Protein AF-A0A8J6TL35-F1 (afdb_monomer_lite)

Foldseek 3Di:
DDPVVVVVVVVCVPDDNPPPFAQDDDPVQCPVVVVVCVVCPVNDPAAEDEGQHDDWDDDDPPRYIYDYPVVPPD

Sequence (74 aa):
MSENIQKYRFLMERMPDPSRKRMVIAPKDITALKEVARGLGDRWRGGLVIYSGDAIKPLADPEIWAVPSRRLFA

Structure (mmCIF, N/CA/C/O backbone):
data_AF-A0A8J6TL35-F1
#
_entry.id   AF-A0A8J6TL35-F1
#
loop_
_atom_site.group_PDB
_atom_site.id
_atom_site.type_symbol
_atom_site.label_atom_id
_atom_site.label_alt_id
_atom_site.label_comp_id
_atom_site.label_asym_id
_atom_site.label_entity_id
_atom_site.label_seq_id
_atom_site.pdbx_PDB_ins_code
_atom_site.Cartn_x
_atom_site.Cartn_y
_atom_site.Cartn_z
_atom_site.occupancy
_atom_site.B_iso_or_equiv
_atom_site.auth_seq_id
_atom_site.auth_comp_id
_atom_site.auth_asym_id
_atom_site.auth_atom_id
_atom_site.pdbx_PDB_model_num
ATOM 1 N N . MET A 1 1 ? 18.519 30.867 -31.444 1.00 58.38 1 MET A N 1
ATOM 2 C CA . MET A 1 1 ? 18.043 29.777 -30.560 1.00 58.38 1 MET A CA 1
ATOM 3 C C . MET A 1 1 ? 16.849 30.319 -29.780 1.00 58.38 1 MET A C 1
ATOM 5 O O . MET A 1 1 ? 17.010 31.361 -29.167 1.00 58.38 1 MET A O 1
ATOM 9 N N . SER A 1 2 ? 15.656 29.723 -29.889 1.00 75.12 2 SER A N 1
ATOM 10 C CA . SER A 1 2 ? 14.420 30.297 -29.315 1.00 75.12 2 SER A CA 1
ATOM 11 C C . SER A 1 2 ? 14.421 30.246 -27.780 1.00 75.12 2 SER A C 1
ATOM 13 O O . SER A 1 2 ? 14.761 29.215 -27.199 1.00 75.12 2 SER A O 1
ATOM 15 N N . GLU A 1 3 ? 14.009 31.340 -27.136 1.00 78.00 3 GLU A N 1
ATOM 16 C CA . GLU A 1 3 ? 13.884 31.507 -25.677 1.00 78.00 3 GLU A CA 1
ATOM 17 C C . GLU A 1 3 ? 13.039 30.397 -25.021 1.00 78.00 3 GLU A C 1
ATOM 19 O O . GLU A 1 3 ? 13.358 29.903 -23.937 1.00 78.00 3 GLU A O 1
ATOM 24 N N . ASN A 1 4 ? 12.033 29.897 -25.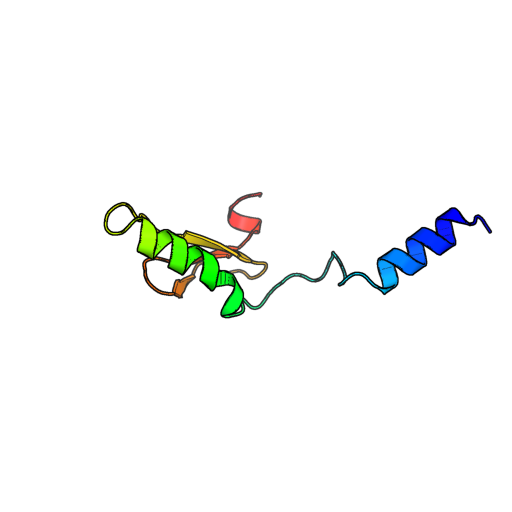745 1.00 78.44 4 ASN A N 1
ATOM 25 C CA . ASN A 1 4 ? 11.188 28.790 -25.305 1.00 78.44 4 ASN A CA 1
ATOM 26 C C . ASN A 1 4 ? 11.994 27.503 -25.073 1.00 78.44 4 ASN A C 1
ATOM 28 O O . ASN A 1 4 ? 11.777 26.818 -24.079 1.00 78.44 4 ASN A O 1
ATOM 32 N N . ILE A 1 5 ? 12.974 27.194 -25.929 1.00 78.50 5 ILE A N 1
ATOM 33 C CA . ILE A 1 5 ? 13.789 25.970 -25.813 1.00 78.50 5 ILE A CA 1
ATOM 34 C C . ILE A 1 5 ? 14.660 26.011 -24.551 1.00 78.50 5 ILE A C 1
ATOM 36 O O . ILE A 1 5 ? 14.812 24.996 -23.871 1.00 78.50 5 ILE A O 1
ATOM 40 N N . GLN A 1 6 ? 15.197 27.185 -24.208 1.00 80.56 6 GLN A N 1
ATOM 41 C CA . GLN A 1 6 ? 15.993 27.367 -22.990 1.00 80.56 6 GLN A CA 1
ATOM 42 C C . GLN A 1 6 ? 15.127 27.230 -21.735 1.00 80.56 6 GLN A C 1
ATOM 44 O O . GLN A 1 6 ? 15.520 26.559 -20.782 1.00 80.56 6 GLN A O 1
ATOM 49 N N . LYS A 1 7 ? 13.907 27.781 -21.767 1.00 77.12 7 LYS A N 1
ATOM 50 C CA . LYS A 1 7 ? 12.932 27.646 -20.680 1.00 77.12 7 LYS A CA 1
ATOM 51 C C . LYS A 1 7 ? 12.522 26.187 -20.455 1.00 77.12 7 LYS A C 1
ATOM 53 O O . LYS A 1 7 ? 12.491 25.742 -19.312 1.00 77.12 7 LYS A O 1
ATOM 58 N N . TYR A 1 8 ? 12.283 25.423 -21.524 1.00 79.56 8 TYR A N 1
ATOM 59 C CA . TYR A 1 8 ? 11.995 23.986 -21.424 1.00 79.56 8 TYR A CA 1
ATOM 60 C C . TYR A 1 8 ? 13.173 23.187 -20.854 1.00 79.56 8 TYR A C 1
ATOM 62 O O . TYR A 1 8 ? 12.969 22.350 -19.979 1.00 79.56 8 TYR A O 1
ATOM 70 N N . ARG A 1 9 ? 14.406 23.459 -21.298 1.00 78.69 9 ARG A N 1
ATOM 71 C CA . ARG A 1 9 ? 15.609 22.780 -20.789 1.00 78.69 9 ARG A CA 1
ATOM 72 C C . ARG A 1 9 ? 15.825 23.041 -19.299 1.00 78.69 9 ARG A C 1
ATOM 74 O O . ARG A 1 9 ? 16.001 22.097 -18.539 1.00 78.69 9 ARG A O 1
ATOM 81 N N . PHE A 1 10 ? 15.721 24.301 -18.887 1.00 82.06 10 PHE A N 1
ATOM 82 C CA . PHE A 1 10 ? 15.846 24.710 -17.489 1.00 82.06 10 PHE A CA 1
ATOM 83 C C . PHE A 1 10 ? 14.781 24.070 -16.586 1.00 82.06 10 PHE A C 1
ATOM 85 O O . PHE A 1 10 ? 15.075 23.681 -15.457 1.00 82.06 10 PHE A O 1
ATOM 92 N N . LEU A 1 11 ? 13.542 23.947 -17.077 1.00 76.44 11 LEU A N 1
ATOM 93 C CA . LEU A 1 11 ? 12.474 23.249 -16.360 1.00 76.44 11 LEU A CA 1
ATOM 94 C C . LEU A 1 11 ? 12.792 21.755 -16.211 1.00 76.44 11 LEU A C 1
ATOM 96 O O . LEU A 1 11 ? 12.702 21.232 -15.104 1.00 76.44 11 LEU A O 1
ATOM 100 N N . MET A 1 12 ? 13.224 21.087 -17.283 1.00 75.19 12 MET A N 1
ATOM 101 C CA . MET A 1 12 ? 13.534 19.653 -17.251 1.00 75.19 12 MET A CA 1
ATOM 102 C C . MET A 1 12 ? 14.759 19.313 -16.390 1.00 75.19 12 MET A C 1
ATOM 104 O O . MET A 1 12 ? 14.746 18.290 -15.718 1.00 75.19 12 MET A O 1
ATOM 108 N N . GLU A 1 13 ? 15.784 20.170 -16.345 1.00 79.19 13 GLU A N 1
ATOM 109 C CA . GLU A 1 13 ? 16.969 19.977 -15.488 1.00 79.19 13 GLU A CA 1
ATOM 110 C C . GLU A 1 13 ? 16.649 20.032 -13.986 1.00 79.19 13 GLU A C 1
ATOM 112 O O . GLU A 1 13 ? 17.334 19.406 -13.178 1.00 79.19 13 GLU A O 1
ATOM 117 N N . ARG A 1 14 ? 15.615 20.788 -13.596 1.00 79.12 14 ARG A N 1
ATOM 118 C CA . ARG A 1 14 ? 15.202 20.947 -12.190 1.00 79.12 14 ARG A CA 1
ATOM 119 C C . ARG A 1 14 ? 14.119 19.960 -11.768 1.00 79.12 14 ARG A C 1
ATOM 121 O O . ARG A 1 14 ? 13.871 19.812 -10.571 1.00 79.12 14 ARG A O 1
ATOM 128 N N . MET A 1 15 ? 13.454 19.312 -12.721 1.00 69.44 15 MET A N 1
ATOM 129 C CA . MET A 1 15 ? 12.461 18.291 -12.423 1.00 69.44 15 MET A CA 1
ATOM 130 C C . MET A 1 15 ? 13.155 16.951 -12.158 1.00 69.44 15 MET A C 1
ATOM 132 O O . MET A 1 15 ? 14.114 16.602 -12.845 1.00 69.44 15 MET A O 1
ATOM 136 N N . PRO A 1 16 ? 12.689 16.165 -11.172 1.00 63.53 16 PRO A N 1
ATOM 137 C CA . PRO A 1 16 ? 13.081 14.768 -11.112 1.00 63.53 16 PRO A CA 1
ATOM 138 C C . PRO A 1 16 ? 12.715 14.113 -12.447 1.00 63.53 16 PRO A C 1
ATOM 140 O O . PRO A 1 16 ? 11.600 14.300 -12.931 1.00 63.53 16 PRO A O 1
ATOM 143 N N . ASP A 1 17 ? 13.671 13.387 -13.030 1.00 64.94 17 ASP A N 1
ATOM 144 C CA . ASP A 1 17 ? 13.522 12.724 -14.326 1.00 64.94 17 ASP A CA 1
ATOM 145 C C . ASP A 1 17 ? 12.154 12.013 -14.413 1.00 64.94 17 ASP A C 1
ATOM 147 O O . ASP A 1 17 ? 11.897 11.095 -13.626 1.00 64.94 17 ASP A O 1
ATOM 151 N N . PRO A 1 18 ? 11.258 12.428 -15.330 1.00 56.59 18 PRO A N 1
ATOM 152 C CA . PRO A 1 18 ? 9.918 11.857 -15.442 1.00 56.59 18 PRO A CA 1
ATOM 153 C C . PRO A 1 18 ? 9.948 10.382 -15.866 1.00 56.59 18 PRO A C 1
ATOM 155 O O . PRO A 1 18 ? 8.966 9.667 -15.676 1.00 56.59 18 PRO A O 1
ATOM 158 N N . SER A 1 19 ? 11.075 9.901 -16.403 1.00 57.66 19 SER A N 1
ATOM 159 C CA . SER A 1 19 ? 11.304 8.492 -16.720 1.00 57.66 19 SER A CA 1
ATOM 160 C C . SER A 1 19 ? 11.798 7.673 -15.523 1.00 57.66 19 SER A C 1
ATOM 162 O O . SER A 1 19 ? 11.884 6.443 -15.615 1.00 57.66 19 SER A O 1
ATOM 164 N N . ARG A 1 20 ? 12.083 8.316 -14.378 1.00 62.19 20 ARG A N 1
ATOM 165 C CA . ARG A 1 20 ? 12.602 7.657 -13.177 1.00 62.19 20 ARG A CA 1
ATOM 166 C C .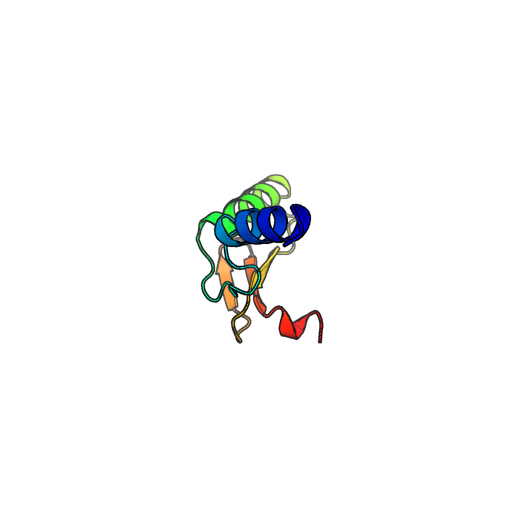 ARG A 1 20 ? 11.534 6.782 -12.537 1.00 62.19 20 ARG A C 1
ATOM 168 O O . ARG A 1 20 ? 10.821 7.157 -11.608 1.00 62.19 20 ARG A O 1
ATOM 175 N N . LYS A 1 21 ? 11.478 5.554 -13.036 1.00 64.12 21 LYS A N 1
ATOM 176 C CA . LYS A 1 21 ? 10.670 4.456 -12.522 1.00 64.12 21 LYS A CA 1
ATOM 177 C C . LYS A 1 21 ? 10.977 4.236 -11.046 1.00 64.12 21 LYS A C 1
ATOM 179 O O . LYS A 1 21 ? 12.107 3.926 -10.659 1.00 64.12 21 LYS A O 1
ATOM 184 N N . ARG A 1 22 ? 9.957 4.383 -10.200 1.00 65.50 22 ARG A N 1
ATOM 185 C CA . ARG A 1 22 ? 10.063 4.084 -8.771 1.00 65.50 22 ARG A CA 1
ATOM 186 C C . ARG A 1 22 ? 10.021 2.569 -8.590 1.00 65.50 22 ARG A C 1
ATOM 188 O O . ARG A 1 22 ? 8.956 1.959 -8.513 1.00 65.50 22 ARG A O 1
ATOM 195 N N . MET A 1 23 ? 11.203 1.955 -8.596 1.00 72.31 23 MET A N 1
ATOM 196 C CA . MET A 1 23 ? 11.363 0.512 -8.370 1.00 72.31 23 MET A CA 1
ATOM 197 C C . MET A 1 23 ? 11.187 0.132 -6.897 1.00 72.31 23 MET A C 1
ATOM 199 O O . MET A 1 23 ? 10.740 -0.970 -6.592 1.00 72.31 23 MET A O 1
ATOM 203 N N . VAL A 1 24 ? 11.514 1.053 -5.988 1.00 78.88 24 VAL A N 1
ATOM 204 C CA . VAL A 1 24 ? 11.451 0.846 -4.540 1.00 78.88 24 VAL A CA 1
ATOM 205 C C . VAL A 1 24 ? 10.368 1.741 -3.958 1.00 78.88 24 VAL A C 1
ATOM 207 O O . VAL A 1 24 ? 10.350 2.946 -4.211 1.00 78.88 24 VAL A O 1
ATOM 210 N N . ILE A 1 25 ? 9.474 1.136 -3.183 1.00 83.38 25 ILE A N 1
ATOM 211 C CA . ILE A 1 25 ? 8.418 1.835 -2.456 1.00 83.38 25 ILE A CA 1
ATOM 212 C C . ILE A 1 25 ? 9.000 2.310 -1.127 1.00 83.38 25 ILE A C 1
ATOM 214 O O . ILE A 1 25 ? 9.581 1.516 -0.386 1.00 83.38 25 ILE A O 1
ATOM 218 N N . ALA A 1 26 ? 8.874 3.602 -0.835 1.00 86.56 26 ALA A N 1
ATOM 219 C CA . ALA A 1 26 ? 9.342 4.176 0.418 1.00 86.56 26 ALA A CA 1
ATOM 220 C C . ALA A 1 26 ? 8.235 4.121 1.486 1.00 86.56 26 ALA A C 1
ATOM 222 O O . ALA A 1 26 ? 7.056 4.206 1.146 1.00 86.56 26 ALA A O 1
ATOM 223 N N . PRO A 1 27 ? 8.575 4.097 2.789 1.00 83.94 27 PRO A N 1
ATOM 224 C CA . PRO A 1 27 ? 7.575 4.114 3.863 1.00 83.94 27 PRO A CA 1
ATOM 225 C C . PRO A 1 27 ? 6.587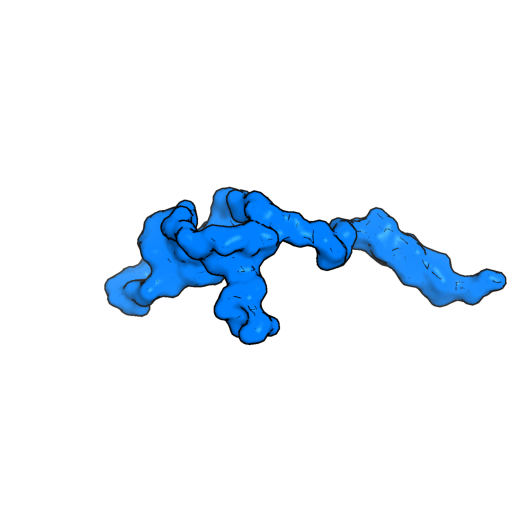 5.290 3.793 1.00 83.94 27 PRO A C 1
ATOM 227 O O . PRO A 1 27 ? 5.441 5.164 4.202 1.00 83.94 27 PRO A O 1
ATOM 230 N N . LYS A 1 28 ? 6.999 6.433 3.232 1.00 88.44 28 LYS A N 1
ATOM 231 C CA . LYS A 1 28 ? 6.115 7.593 3.043 1.00 88.44 28 LYS A CA 1
ATOM 232 C C . LYS A 1 28 ? 5.013 7.378 2.001 1.00 88.44 28 LYS A C 1
ATOM 234 O O . LYS A 1 28 ? 4.010 8.079 2.035 1.00 88.44 28 LYS A O 1
ATOM 239 N N . ASP A 1 29 ? 5.188 6.419 1.092 1.00 88.06 29 ASP A N 1
ATOM 240 C CA . ASP A 1 29 ? 4.233 6.152 0.013 1.00 88.06 29 ASP A CA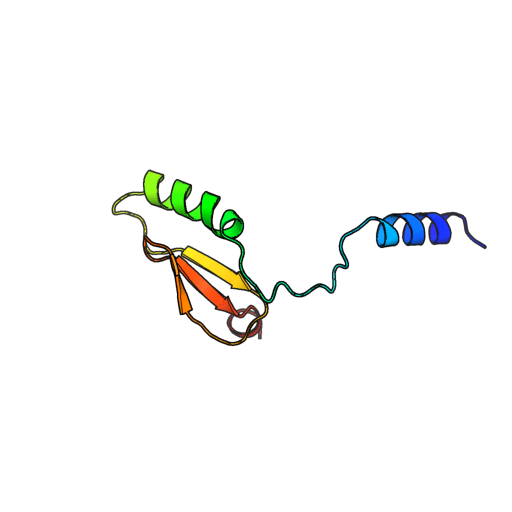 1
ATOM 241 C C . ASP A 1 29 ? 2.972 5.420 0.529 1.00 88.06 29 ASP A C 1
ATOM 243 O O . ASP A 1 29 ? 1.972 5.349 -0.180 1.00 88.06 29 ASP A O 1
ATOM 247 N N . ILE A 1 30 ? 2.989 4.918 1.775 1.00 94.38 30 ILE A N 1
ATOM 248 C CA . ILE A 1 30 ? 1.850 4.246 2.432 1.00 94.38 30 ILE A CA 1
ATOM 249 C C . ILE A 1 30 ? 1.193 5.070 3.544 1.00 94.38 30 ILE A C 1
ATOM 251 O O . ILE A 1 30 ? 0.146 4.667 4.046 1.00 94.38 30 ILE A O 1
ATOM 255 N N . THR A 1 31 ? 1.770 6.208 3.948 1.00 95.00 31 THR A N 1
ATOM 256 C CA . THR A 1 31 ? 1.279 6.983 5.104 1.00 95.00 31 THR A CA 1
ATOM 257 C C . THR A 1 31 ? -0.178 7.405 4.933 1.00 95.00 31 THR A C 1
ATOM 259 O O . THR A 1 31 ? -1.001 7.114 5.795 1.00 95.00 31 THR A O 1
ATOM 262 N N . ALA A 1 32 ? -0.522 8.002 3.789 1.00 94.50 32 ALA A N 1
ATOM 263 C CA . ALA A 1 32 ? -1.889 8.445 3.521 1.00 94.50 32 ALA A CA 1
ATOM 264 C C . ALA A 1 32 ? -2.887 7.271 3.479 1.00 94.50 32 ALA A C 1
ATOM 266 O O . ALA A 1 32 ? -3.994 7.379 3.997 1.00 94.50 32 ALA A O 1
ATOM 267 N N . LEU A 1 33 ? -2.488 6.120 2.923 1.00 96.38 33 LEU A N 1
ATOM 268 C CA . LEU A 1 33 ? -3.334 4.920 2.908 1.00 96.38 33 LEU A CA 1
ATOM 269 C C . LEU A 1 33 ? -3.612 4.407 4.323 1.00 96.38 33 LEU A C 1
ATOM 271 O O . LEU A 1 33 ? -4.744 4.035 4.615 1.00 96.38 33 LEU A O 1
ATOM 275 N N . LYS A 1 34 ? -2.618 4.443 5.218 1.00 96.62 34 LYS A N 1
ATOM 276 C CA . LYS A 1 34 ? -2.812 4.078 6.629 1.00 96.62 34 LYS A CA 1
ATOM 277 C C . LYS A 1 34 ? -3.778 5.020 7.341 1.00 96.62 34 LYS A C 1
ATOM 279 O O . LYS A 1 34 ? -4.596 4.569 8.138 1.00 96.62 34 LYS A O 1
ATOM 284 N N . GLU A 1 35 ? -3.708 6.316 7.055 1.00 97.06 35 GLU A N 1
ATOM 285 C CA . GLU A 1 35 ? -4.632 7.298 7.629 1.00 97.06 35 GLU A CA 1
ATOM 286 C C . GLU A 1 35 ? -6.067 7.086 7.142 1.00 97.06 35 GLU A C 1
ATOM 288 O O . GLU A 1 35 ? -6.992 7.097 7.955 1.00 97.06 35 GLU A O 1
ATOM 293 N N . VAL A 1 36 ? -6.247 6.820 5.844 1.00 97.25 36 VAL A N 1
ATOM 294 C CA . VAL A 1 36 ? -7.549 6.474 5.257 1.00 97.25 36 VAL A CA 1
ATOM 295 C C . VAL A 1 36 ? -8.090 5.178 5.856 1.00 97.25 36 VAL A C 1
ATOM 297 O O . VAL A 1 36 ? -9.246 5.141 6.277 1.00 97.25 36 VAL A O 1
ATOM 300 N N . ALA A 1 37 ? -7.261 4.137 5.956 1.00 97.75 37 ALA A N 1
ATOM 301 C CA . ALA A 1 37 ? -7.657 2.869 6.554 1.00 97.75 37 ALA A CA 1
ATOM 302 C C . ALA A 1 37 ? -8.115 3.049 8.007 1.00 97.75 37 ALA A C 1
ATOM 304 O O . ALA A 1 37 ? -9.185 2.576 8.384 1.00 97.75 37 ALA A O 1
ATOM 305 N N . ARG A 1 38 ? -7.363 3.826 8.800 1.00 97.31 38 ARG A N 1
ATOM 306 C CA . ARG A 1 38 ? -7.733 4.174 10.178 1.00 97.31 38 ARG A CA 1
ATOM 307 C C . ARG A 1 38 ? -9.066 4.921 10.247 1.00 97.31 38 ARG A C 1
ATOM 309 O O . ARG A 1 38 ? -9.857 4.652 11.142 1.00 97.31 38 ARG A O 1
ATOM 316 N N . GLY A 1 39 ? -9.319 5.853 9.328 1.00 97.94 39 GLY A N 1
ATOM 317 C CA . GLY A 1 39 ? -10.582 6.597 9.274 1.00 97.94 39 GLY A CA 1
ATOM 318 C C . GLY A 1 39 ? -11.785 5.752 8.840 1.00 97.94 39 GLY A C 1
ATOM 319 O O . GLY A 1 39 ? -12.916 6.047 9.221 1.00 97.94 39 GLY A O 1
ATOM 320 N N . LEU A 1 40 ? -11.559 4.700 8.049 1.00 97.88 40 LEU A N 1
ATOM 321 C CA . LEU A 1 40 ? -12.613 3.804 7.569 1.00 97.88 40 LEU A CA 1
ATOM 322 C C . LEU A 1 40 ? -12.907 2.638 8.520 1.00 97.88 40 LEU A C 1
ATOM 324 O O . LEU A 1 40 ? -14.034 2.134 8.490 1.00 97.88 40 LEU A O 1
ATOM 328 N N . GLY A 1 41 ? -11.940 2.232 9.349 1.00 96.62 41 GLY A N 1
ATOM 329 C CA . GLY A 1 41 ? -12.075 1.097 10.265 1.00 96.62 41 GLY A CA 1
ATOM 330 C C . GLY A 1 41 ? -12.477 -0.168 9.508 1.00 96.62 41 GLY A C 1
ATOM 331 O O . GLY A 1 41 ? -11.909 -0.475 8.463 1.00 96.62 41 GLY A O 1
ATOM 332 N N . ASP A 1 42 ? -13.529 -0.841 9.967 1.00 96.69 42 ASP A N 1
ATOM 333 C CA . ASP A 1 42 ? -14.031 -2.093 9.376 1.00 96.69 42 ASP A CA 1
ATOM 334 C C . ASP A 1 42 ? -14.545 -1.951 7.934 1.00 96.69 42 ASP A C 1
ATOM 336 O O . ASP A 1 42 ? -14.746 -2.941 7.227 1.00 96.69 42 ASP A O 1
ATOM 340 N N . ARG A 1 43 ? -14.765 -0.716 7.462 1.00 97.50 43 ARG A N 1
ATOM 341 C CA . ARG A 1 43 ? -15.120 -0.458 6.058 1.00 97.50 43 ARG A CA 1
ATOM 342 C C . ARG A 1 43 ? -13.910 -0.484 5.131 1.00 97.50 43 ARG A C 1
ATOM 344 O O . ARG A 1 43 ? -14.087 -0.440 3.914 1.00 97.50 43 ARG A O 1
ATOM 351 N N . TRP A 1 44 ? -12.694 -0.528 5.668 1.00 97.62 44 TRP A N 1
ATOM 352 C CA . TRP A 1 44 ? -11.489 -0.683 4.871 1.00 97.62 44 TRP A CA 1
ATOM 353 C C . TRP A 1 44 ? -11.469 -2.051 4.187 1.00 97.62 44 TRP A C 1
ATOM 355 O O . TRP A 1 44 ? -11.723 -3.081 4.806 1.00 97.62 44 TRP A O 1
ATOM 365 N N . ARG A 1 45 ? -11.182 -2.065 2.884 1.00 96.69 45 ARG A N 1
ATOM 366 C CA . ARG A 1 45 ? -11.121 -3.296 2.072 1.00 96.69 45 ARG A CA 1
ATOM 367 C C . ARG A 1 45 ? -9.736 -3.545 1.476 1.00 96.69 45 ARG A C 1
ATOM 369 O O . ARG A 1 45 ? -9.577 -4.475 0.693 1.00 96.69 45 ARG A O 1
ATOM 376 N N . GLY A 1 46 ? -8.759 -2.716 1.841 1.00 96.12 46 GLY A N 1
ATOM 377 C CA . GLY A 1 46 ? -7.396 -2.762 1.328 1.00 96.12 46 GLY A CA 1
ATOM 378 C C . GLY A 1 46 ? -7.023 -1.570 0.449 1.00 96.12 46 GLY A C 1
ATOM 379 O O . GLY A 1 46 ? -7.873 -0.825 -0.041 1.00 96.12 46 GLY A O 1
ATOM 380 N N . GLY A 1 47 ? -5.715 -1.393 0.269 1.00 95.75 47 GLY A N 1
ATOM 381 C CA . GLY A 1 47 ? -5.119 -0.290 -0.481 1.00 95.75 47 GLY A CA 1
ATOM 382 C C . GLY A 1 47 ? -4.100 -0.785 -1.498 1.00 95.75 47 GLY A C 1
ATOM 383 O O . GLY A 1 47 ? -3.405 -1.771 -1.265 1.00 95.75 47 GLY A O 1
ATOM 384 N N . LEU A 1 48 ? -3.990 -0.085 -2.626 1.00 95.19 48 LEU A N 1
ATOM 385 C CA . LEU A 1 48 ? -3.070 -0.425 -3.710 1.00 95.19 48 LEU A CA 1
ATOM 386 C C . LEU A 1 48 ? -2.021 0.676 -3.870 1.00 95.19 48 LEU A C 1
ATOM 388 O O . LEU A 1 48 ? -2.359 1.837 -4.089 1.00 95.19 48 LEU A O 1
ATOM 392 N N . VAL A 1 49 ? -0.746 0.301 -3.813 1.00 94.31 49 VAL A N 1
ATOM 393 C CA . VAL A 1 49 ? 0.385 1.162 -4.171 1.00 94.31 49 VAL A CA 1
ATOM 394 C C . VAL A 1 49 ? 0.945 0.703 -5.506 1.00 94.31 49 VAL A C 1
ATOM 396 O O . VAL A 1 49 ? 1.496 -0.392 -5.628 1.00 94.31 49 VAL A O 1
ATOM 399 N N . ILE A 1 50 ? 0.813 1.561 -6.515 1.00 92.44 50 ILE A N 1
ATOM 400 C CA . ILE A 1 50 ? 1.293 1.279 -7.865 1.00 92.44 50 ILE A CA 1
ATOM 401 C C . ILE A 1 50 ? 2.787 1.588 -7.948 1.00 92.44 50 ILE A C 1
ATOM 403 O O . ILE A 1 50 ? 3.227 2.674 -7.571 1.00 92.44 50 ILE A O 1
ATOM 407 N N . TYR A 1 51 ? 3.575 0.644 -8.462 1.00 91.81 51 TYR A N 1
ATOM 408 C CA . TYR A 1 51 ? 5.025 0.807 -8.588 1.00 91.81 51 TYR A CA 1
ATOM 409 C C . TYR A 1 51 ? 5.584 0.181 -9.873 1.00 91.81 51 TYR A C 1
ATOM 411 O O . TYR A 1 51 ? 4.860 -0.454 -10.639 1.00 91.81 51 TYR A O 1
ATOM 419 N N . SER A 1 52 ? 6.876 0.398 -10.140 1.00 89.12 52 SER A N 1
ATOM 420 C CA . SER A 1 52 ? 7.536 -0.033 -11.384 1.00 89.12 52 SER A CA 1
ATOM 421 C C . SER A 1 52 ? 8.270 -1.378 -11.300 1.00 89.12 52 SER A C 1
ATOM 423 O O . SER A 1 52 ? 9.046 -1.683 -12.202 1.00 89.12 52 SER A O 1
ATOM 425 N N . GLY A 1 53 ? 8.088 -2.160 -10.233 1.00 88.31 53 GLY A N 1
ATOM 426 C CA . GLY A 1 53 ? 8.643 -3.516 -10.168 1.00 88.31 53 GLY A CA 1
ATOM 427 C C . GLY A 1 53 ? 7.771 -4.545 -10.885 1.00 88.31 53 GLY A C 1
ATOM 428 O O . GLY A 1 53 ? 6.974 -4.214 -11.760 1.00 88.31 53 GLY A O 1
ATOM 429 N N . ASP A 1 54 ? 7.930 -5.812 -10.527 1.00 90.69 54 ASP A N 1
ATOM 430 C CA . ASP A 1 54 ? 7.406 -6.956 -11.274 1.00 90.69 54 ASP A CA 1
ATOM 431 C C . ASP A 1 54 ? 6.504 -7.901 -10.467 1.00 90.69 54 ASP A C 1
ATOM 433 O O . ASP A 1 54 ? 5.783 -8.700 -11.077 1.00 90.69 54 ASP A O 1
ATOM 437 N N . ALA A 1 55 ? 6.485 -7.759 -9.141 1.00 91.56 55 ALA A N 1
ATOM 438 C CA . ALA A 1 55 ? 5.792 -8.636 -8.209 1.00 91.56 55 ALA A CA 1
ATOM 439 C C . ALA A 1 55 ? 4.624 -7.935 -7.504 1.00 91.56 55 ALA A C 1
ATOM 441 O O . ALA A 1 55 ? 4.731 -6.796 -7.053 1.00 91.56 55 ALA A O 1
ATOM 442 N N . ILE A 1 56 ? 3.507 -8.648 -7.361 1.00 94.75 56 ILE A N 1
ATOM 443 C CA . ILE A 1 56 ? 2.442 -8.252 -6.435 1.00 94.75 56 ILE A CA 1
ATOM 444 C C . ILE A 1 56 ? 2.836 -8.776 -5.059 1.00 94.75 56 ILE A C 1
ATOM 446 O O . ILE A 1 56 ? 3.127 -9.965 -4.927 1.00 94.75 56 ILE A O 1
ATOM 450 N N . LYS A 1 57 ? 2.879 -7.908 -4.047 1.00 94.75 57 LYS A N 1
ATOM 451 C CA . LYS A 1 57 ? 3.283 -8.313 -2.694 1.00 94.75 57 LYS A CA 1
ATOM 452 C C . LYS A 1 57 ? 2.585 -7.508 -1.600 1.00 94.75 57 LYS A C 1
ATOM 454 O O . LYS A 1 57 ? 2.294 -6.330 -1.831 1.00 94.75 57 LYS A O 1
ATOM 459 N N . PRO A 1 58 ? 2.371 -8.100 -0.411 1.00 95.12 58 PRO A N 1
ATOM 460 C CA . PRO A 1 58 ? 1.983 -7.341 0.768 1.00 95.12 58 PRO A CA 1
ATOM 461 C C . PRO A 1 58 ? 3.018 -6.249 1.034 1.00 95.12 58 PRO A C 1
ATOM 463 O O . PRO A 1 58 ? 4.223 -6.469 0.882 1.00 95.12 58 PRO A O 1
ATOM 466 N N . LEU A 1 59 ? 2.543 -5.061 1.388 1.00 94.00 59 LEU A N 1
ATOM 467 C CA . LEU A 1 59 ? 3.387 -3.895 1.613 1.00 94.00 59 LEU A CA 1
ATOM 468 C C . LEU A 1 59 ? 3.293 -3.391 3.052 1.00 94.00 59 LEU A C 1
ATOM 470 O O . LEU A 1 59 ? 4.318 -3.029 3.625 1.00 94.00 59 LEU A O 1
AT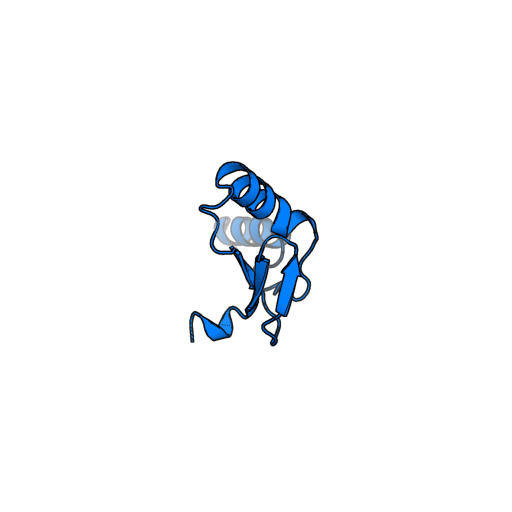OM 474 N N . ALA A 1 60 ? 2.088 -3.341 3.620 1.00 93.69 60 ALA A N 1
ATOM 475 C CA . ALA A 1 60 ? 1.865 -2.942 5.004 1.00 93.69 60 ALA A CA 1
ATOM 476 C C . ALA A 1 60 ? 0.451 -3.295 5.476 1.00 93.69 60 ALA A C 1
ATOM 478 O O . ALA A 1 60 ? -0.457 -3.461 4.665 1.00 93.69 60 ALA A O 1
ATOM 479 N N . ASP A 1 61 ? 0.261 -3.299 6.791 1.00 92.12 61 ASP A N 1
ATOM 480 C CA . ASP A 1 61 ? -1.060 -3.367 7.405 1.00 92.12 61 ASP A CA 1
ATOM 481 C C . ASP A 1 61 ? -1.726 -1.981 7.524 1.00 92.12 61 ASP A C 1
ATOM 483 O O . ASP A 1 61 ? -1.020 -0.969 7.689 1.00 92.12 61 ASP A O 1
ATOM 487 N N . PRO A 1 62 ? -3.073 -1.924 7.502 1.00 93.56 62 PRO A N 1
ATOM 488 C CA . PRO A 1 62 ? -3.991 -3.030 7.178 1.00 93.56 62 PRO A CA 1
ATOM 489 C C . PRO A 1 62 ? -4.148 -3.219 5.652 1.00 93.56 62 PRO A C 1
ATOM 491 O O . PRO A 1 62 ? -4.429 -2.260 4.933 1.00 93.56 62 PRO A O 1
ATOM 494 N N . GLU A 1 63 ? -3.955 -4.443 5.146 1.00 96.62 63 GLU A N 1
ATOM 495 C CA . GLU A 1 63 ? -4.274 -4.880 3.769 1.00 96.62 63 GLU A CA 1
ATOM 496 C C . GLU A 1 63 ? -3.782 -3.943 2.638 1.00 96.62 63 GLU A C 1
ATOM 498 O O . GLU A 1 63 ? -4.487 -3.684 1.658 1.00 96.62 63 GLU A O 1
ATOM 503 N N . ILE A 1 64 ? -2.553 -3.425 2.736 1.00 97.19 64 ILE A N 1
ATOM 504 C CA . ILE A 1 64 ? -1.929 -2.594 1.695 1.00 97.19 64 ILE A CA 1
ATOM 505 C C . ILE A 1 64 ? -1.012 -3.455 0.825 1.00 97.19 64 ILE A C 1
ATOM 507 O O . ILE A 1 64 ? -0.096 -4.113 1.322 1.00 97.19 64 ILE A O 1
ATOM 511 N N . TRP A 1 65 ? -1.213 -3.394 -0.489 1.00 96.69 65 TRP A N 1
ATOM 512 C CA . TRP A 1 65 ? -0.499 -4.191 -1.483 1.00 96.69 65 TRP A CA 1
ATOM 513 C C . TRP A 1 65 ? 0.292 -3.324 -2.457 1.00 96.69 65 TRP A C 1
ATOM 515 O O . TRP A 1 65 ? -0.183 -2.296 -2.935 1.00 96.69 65 TRP A O 1
ATOM 525 N N . ALA A 1 66 ? 1.492 -3.778 -2.806 1.00 95.25 66 ALA A N 1
ATOM 526 C CA . ALA A 1 66 ? 2.255 -3.250 -3.926 1.00 95.25 66 ALA A CA 1
ATOM 527 C C . ALA A 1 66 ? 1.823 -3.953 -5.218 1.00 95.25 66 ALA A C 1
ATOM 529 O O . ALA A 1 66 ? 1.847 -5.184 -5.281 1.00 95.25 66 ALA A O 1
ATOM 530 N N . VAL A 1 67 ? 1.467 -3.186 -6.253 1.00 95.19 67 VAL A N 1
ATOM 531 C CA . VAL A 1 67 ? 1.032 -3.717 -7.554 1.00 95.19 67 VAL A CA 1
ATOM 532 C C . VAL A 1 67 ? 1.813 -3.072 -8.703 1.00 95.19 67 VAL A C 1
ATOM 534 O O . VAL A 1 67 ? 1.846 -1.845 -8.815 1.00 95.19 67 VAL A O 1
ATOM 537 N N . PRO A 1 68 ? 2.444 -3.865 -9.588 1.00 93.81 68 PRO A N 1
ATOM 538 C CA . PRO A 1 68 ? 3.108 -3.339 -10.775 1.00 93.81 68 PRO A CA 1
ATOM 539 C C . PRO A 1 68 ? 2.142 -2.589 -11.698 1.00 93.81 68 PRO A C 1
ATOM 541 O O . PRO A 1 68 ? 1.104 -3.136 -12.068 1.00 93.81 68 PRO A O 1
ATOM 544 N N . SER A 1 69 ? 2.509 -1.391 -12.163 1.00 92.12 69 SER A N 1
ATOM 545 C CA . SER A 1 69 ? 1.681 -0.608 -13.102 1.00 92.12 69 SER A CA 1
ATOM 546 C C . SER A 1 69 ? 1.312 -1.388 -14.369 1.00 92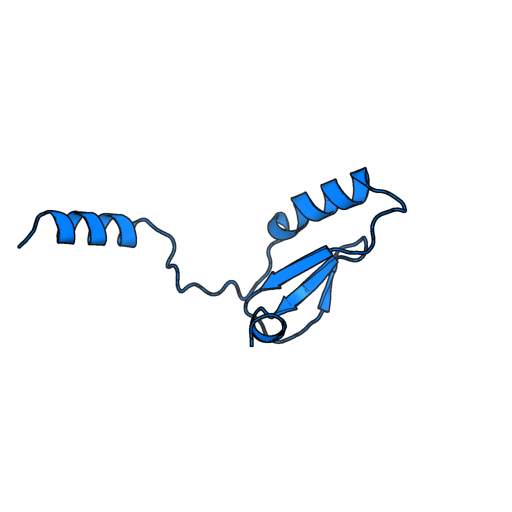.12 69 SER A C 1
ATOM 548 O O . SER A 1 69 ? 0.173 -1.329 -14.829 1.00 92.12 69 SER A O 1
ATOM 550 N N . ARG A 1 70 ? 2.239 -2.213 -14.876 1.00 89.50 70 ARG A N 1
ATOM 551 C CA . ARG A 1 70 ? 2.026 -3.096 -16.037 1.00 89.50 70 ARG A CA 1
ATOM 552 C C . ARG A 1 70 ? 0.915 -4.137 -15.857 1.00 89.50 70 ARG A C 1
ATOM 554 O O . ARG A 1 70 ? 0.570 -4.802 -16.816 1.00 89.50 70 ARG A O 1
ATOM 561 N N . ARG A 1 71 ? 0.440 -4.388 -14.633 1.00 87.88 71 ARG A N 1
ATOM 562 C CA . ARG A 1 71 ? -0.661 -5.333 -14.372 1.00 87.88 71 ARG A CA 1
ATOM 563 C C . ARG A 1 71 ? -2.032 -4.656 -14.438 1.00 87.88 71 ARG A C 1
ATOM 565 O O . ARG A 1 71 ? -3.025 -5.366 -14.481 1.00 87.88 71 ARG A O 1
ATOM 572 N N . LEU A 1 72 ? -2.078 -3.323 -14.408 1.00 85.50 72 LEU A N 1
ATOM 573 C CA . LEU A 1 72 ? -3.316 -2.537 -14.367 1.00 85.50 72 LEU A CA 1
ATOM 574 C C . LEU A 1 72 ? -3.614 -1.820 -15.687 1.00 85.50 72 LEU A C 1
ATOM 576 O O . LEU A 1 72 ? -4.775 -1.587 -15.996 1.00 85.50 72 LEU A O 1
ATOM 580 N N . PHE A 1 73 ? -2.575 -1.449 -16.437 1.00 83.69 73 PHE A N 1
ATOM 581 C CA . PHE A 1 73 ? -2.692 -0.584 -17.617 1.00 83.69 73 PHE A CA 1
ATOM 582 C C . PHE A 1 73 ? -2.131 -1.217 -18.901 1.00 83.69 73 PHE A C 1
ATOM 584 O O . PHE A 1 73 ? -1.785 -0.486 -19.827 1.00 83.69 73 PHE A O 1
ATOM 591 N N . ALA A 1 74 ? -1.971 -2.544 -18.927 1.00 65.00 74 ALA A N 1
ATOM 592 C CA . ALA A 1 74 ? -1.494 -3.299 -20.088 1.00 65.00 74 ALA A CA 1
ATOM 593 C C . ALA A 1 74 ? -2.631 -4.063 -20.766 1.00 65.00 74 ALA A C 1
ATOM 595 O O . ALA A 1 74 ? -3.573 -4.455 -20.040 1.00 65.00 74 ALA A O 1
#

Radius of gyration: 17.61 Å; chains: 1; bounding box: 33×40×41 Å

Organism: NCBI:txid2841695

pLDDT: mean 86.09, std 11.67, range [56.59, 97.94]

Secondary structure (DSSP, 8-state):
--HHHHHHHHHHHHS--TT----S--GGGGHHHHHHHHHHGGG---EEEEESSS--EEEETTTEEEEEGGGT--